Protein AF-A0A356M7Q9-F1 (afdb_monomer_lite)

Secondary structure (DSSP, 8-state):
-HHHHHHHHHHHTTS-HHHHHHHHHHHHHHHHHHHHHHHTTSPP-HHHHHHHHHHH--HHHHHHHHHSS---SS-HHHHHHHHHHHHHHHHHHHHHHHHHHHHHHHH--

Sequence (109 aa):
MELIERYIYAVIRHLPAKQRTDIEKELRSLIEDMLQQRTGGQPPGHEDIEAVLLELGEPGKLADNYRGAARCLIGPRYFDTYWLILRIALLASGFGILLATAISLAVNP

Radius of gyration: 26.54 Å; chains: 1; bounding box: 59×28×71 Å

Structure (mmCIF, N/CA/C/O backbone):
data_AF-A0A356M7Q9-F1
#
_entry.id   AF-A0A356M7Q9-F1
#
loop_
_atom_site.group_PDB
_atom_site.id
_atom_site.type_symbol
_atom_site.label_atom_id
_atom_site.labe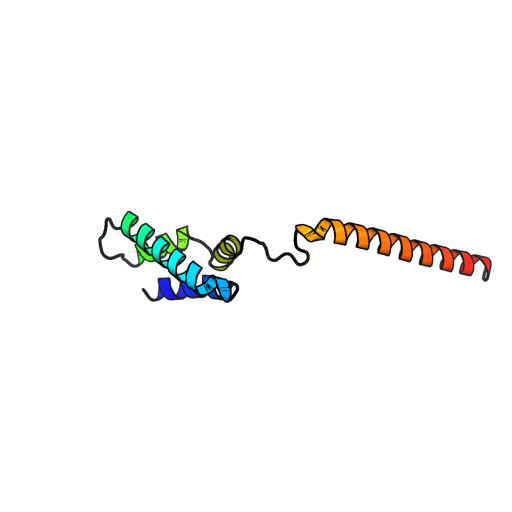l_alt_id
_atom_site.label_comp_id
_atom_site.label_asym_id
_atom_site.label_entity_id
_atom_site.label_seq_id
_atom_site.pdbx_PDB_ins_code
_atom_site.Cartn_x
_atom_site.Cartn_y
_atom_site.Cartn_z
_atom_site.occupancy
_atom_site.B_iso_or_equiv
_atom_site.auth_seq_id
_atom_site.auth_comp_id
_atom_site.auth_asym_id
_atom_site.auth_atom_id
_atom_site.pdbx_PDB_model_num
ATOM 1 N N . MET A 1 1 ? -10.288 -5.749 23.320 1.00 67.88 1 MET A N 1
ATOM 2 C CA . MET A 1 1 ? -9.343 -4.634 23.085 1.00 67.88 1 MET A CA 1
ATOM 3 C C . MET A 1 1 ? -8.025 -5.088 22.461 1.00 67.88 1 MET A C 1
ATOM 5 O O . MET A 1 1 ? -7.662 -4.509 21.452 1.00 67.88 1 MET A O 1
ATOM 9 N N . GLU A 1 2 ? -7.339 -6.129 22.959 1.00 87.62 2 GLU A N 1
ATOM 10 C CA . GLU A 1 2 ? -6.043 -6.575 22.383 1.00 87.62 2 GLU A CA 1
ATOM 11 C C . GLU A 1 2 ? -6.117 -6.925 20.882 1.00 87.62 2 GLU A C 1
ATOM 13 O O . GLU A 1 2 ? -5.275 -6.473 20.113 1.00 87.62 2 GLU A O 1
ATOM 18 N N . LEU A 1 3 ? -7.181 -7.608 20.439 1.00 92.25 3 LEU A N 1
ATOM 19 C CA . LEU A 1 3 ? -7.413 -7.916 19.019 1.00 92.25 3 LEU A CA 1
ATOM 20 C C . LEU A 1 3 ? -7.503 -6.675 18.123 1.00 92.25 3 LEU A C 1
ATOM 22 O O . LEU A 1 3 ? -6.954 -6.680 17.024 1.00 92.25 3 LEU A O 1
ATOM 26 N N . ILE A 1 4 ? -8.169 -5.619 18.598 1.00 93.81 4 ILE A N 1
ATOM 27 C CA . ILE A 1 4 ? -8.317 -4.358 17.861 1.00 93.81 4 ILE A CA 1
ATOM 28 C C . ILE A 1 4 ? -6.945 -3.706 17.701 1.00 93.81 4 ILE A C 1
ATOM 30 O O . ILE A 1 4 ? -6.555 -3.373 16.587 1.00 93.81 4 ILE A O 1
ATOM 34 N N . GLU A 1 5 ? -6.171 -3.605 18.785 1.00 94.81 5 GLU A N 1
ATOM 35 C CA . GLU A 1 5 ? -4.811 -3.055 18.733 1.00 94.81 5 GLU A CA 1
ATOM 36 C C . GLU A 1 5 ? -3.915 -3.847 17.782 1.00 94.81 5 GLU A C 1
ATOM 38 O O . GLU A 1 5 ? -3.178 -3.278 16.976 1.00 94.81 5 GLU A O 1
ATOM 43 N N . ARG A 1 6 ? -4.006 -5.179 17.828 1.00 94.81 6 ARG A N 1
ATOM 44 C CA . ARG A 1 6 ? -3.208 -6.052 16.971 1.00 94.81 6 ARG A CA 1
ATOM 45 C C . ARG A 1 6 ? -3.598 -5.919 15.503 1.00 94.81 6 ARG A C 1
ATOM 47 O O . ARG A 1 6 ? -2.720 -5.947 14.639 1.00 94.81 6 ARG A O 1
ATOM 54 N N . TYR A 1 7 ? -4.888 -5.750 15.224 1.00 95.75 7 TYR A N 1
ATOM 55 C CA . TYR A 1 7 ? -5.400 -5.493 13.884 1.00 95.75 7 TYR A CA 1
ATOM 56 C C . TYR A 1 7 ? -4.930 -4.133 13.360 1.00 95.75 7 TYR A C 1
ATOM 58 O O . TYR A 1 7 ? -4.328 -4.067 12.289 1.00 95.75 7 TYR A O 1
ATOM 66 N N . ILE A 1 8 ? -5.111 -3.065 14.143 1.00 96.25 8 ILE A N 1
ATOM 67 C CA . ILE A 1 8 ? -4.654 -1.712 13.804 1.00 96.25 8 ILE A CA 1
ATOM 68 C C . ILE A 1 8 ? -3.149 -1.723 13.525 1.00 96.25 8 ILE A C 1
ATOM 70 O O . ILE A 1 8 ? -2.711 -1.259 12.470 1.00 96.25 8 ILE A O 1
ATOM 74 N N . TYR A 1 9 ? -2.355 -2.337 14.406 1.00 95.50 9 TYR A N 1
ATOM 75 C CA . TYR A 1 9 ? -0.917 -2.494 14.211 1.00 95.50 9 TYR A CA 1
ATOM 76 C C . TYR A 1 9 ? -0.584 -3.228 12.902 1.00 95.50 9 TYR A C 1
ATOM 78 O O . TYR A 1 9 ? 0.308 -2.812 12.151 1.00 95.50 9 TYR A O 1
ATOM 86 N N . ALA A 1 10 ? -1.310 -4.310 12.601 1.00 95.31 10 ALA A N 1
ATOM 87 C CA . ALA A 1 10 ? -1.135 -5.073 11.373 1.00 95.31 10 ALA A CA 1
ATOM 88 C C . ALA A 1 10 ? -1.434 -4.243 10.116 1.00 95.31 10 ALA A C 1
ATOM 90 O O . ALA A 1 10 ? -0.753 -4.445 9.114 1.00 95.31 10 ALA A O 1
ATOM 91 N N . VAL A 1 11 ? -2.367 -3.288 10.165 1.00 94.75 11 VAL A N 1
ATOM 92 C CA . VAL A 1 11 ? -2.626 -2.343 9.065 1.00 94.75 11 VAL A CA 1
ATOM 93 C C . VAL A 1 11 ? -1.501 -1.306 8.972 1.00 94.75 11 VAL A C 1
ATOM 95 O O . VAL A 1 11 ? -0.826 -1.198 7.944 1.00 94.75 11 VAL A O 1
ATOM 98 N N . ILE A 1 12 ? -1.220 -0.569 10.053 1.00 94.44 12 ILE A N 1
ATOM 99 C CA . ILE A 1 12 ? -0.312 0.592 10.008 1.00 94.44 12 ILE A CA 1
ATOM 100 C C . ILE A 1 12 ? 1.153 0.212 9.773 1.00 94.44 12 ILE A C 1
ATOM 102 O O . ILE A 1 12 ? 1.904 0.995 9.182 1.00 94.44 12 ILE A O 1
ATOM 106 N N . ARG A 1 13 ? 1.592 -0.999 10.160 1.00 92.38 13 ARG A N 1
ATOM 107 C CA . ARG A 1 13 ? 2.961 -1.470 9.865 1.00 92.38 13 ARG A CA 1
ATOM 108 C C . ARG A 1 13 ? 3.225 -1.524 8.360 1.00 92.38 13 ARG A C 1
ATOM 110 O O . ARG A 1 13 ? 4.370 -1.394 7.926 1.00 92.38 13 ARG A O 1
ATOM 117 N N . HIS A 1 14 ? 2.167 -1.701 7.568 1.00 87.06 14 HIS A N 1
ATOM 118 C CA . HIS A 1 14 ? 2.235 -1.713 6.120 1.00 87.06 14 HIS A CA 1
ATOM 119 C C . HIS A 1 14 ? 2.170 -0.313 5.515 1.00 87.06 14 HIS A C 1
ATOM 121 O O . HIS A 1 14 ? 2.342 -0.234 4.311 1.00 87.06 14 HIS A O 1
ATOM 127 N N . LEU A 1 15 ? 2.012 0.774 6.275 1.00 88.69 15 LEU A N 1
ATOM 128 C CA . LEU A 1 15 ? 1.905 2.139 5.745 1.00 88.69 15 LEU A CA 1
ATOM 129 C C . LEU A 1 15 ? 3.226 2.932 5.842 1.00 88.69 15 LEU A C 1
ATOM 131 O O . LEU A 1 15 ? 4.076 2.626 6.694 1.00 88.69 15 LEU A O 1
ATOM 135 N N . PRO A 1 16 ? 3.427 3.965 4.993 1.00 87.00 16 PRO A N 1
ATOM 136 C CA . PRO A 1 16 ? 4.531 4.917 5.130 1.00 87.00 16 PRO A CA 1
ATOM 137 C C . PRO A 1 16 ? 4.461 5.669 6.465 1.00 87.00 16 PRO A C 1
ATOM 139 O O . PRO A 1 16 ? 3.385 6.093 6.875 1.00 87.00 16 PRO A O 1
ATOM 142 N N . ALA A 1 17 ? 5.609 5.903 7.113 1.00 86.50 17 ALA A N 1
ATOM 143 C CA . ALA A 1 17 ? 5.675 6.492 8.459 1.00 86.50 17 ALA A CA 1
ATOM 144 C C . ALA A 1 17 ? 4.887 7.806 8.612 1.00 86.50 17 ALA A C 1
ATOM 146 O O . ALA A 1 17 ? 4.260 8.020 9.641 1.00 86.50 17 ALA A O 1
ATOM 147 N N . LYS A 1 18 ? 4.870 8.643 7.565 1.00 86.38 18 LYS A N 1
ATOM 148 C CA . LYS A 1 18 ? 4.171 9.937 7.558 1.00 86.38 18 LYS A CA 1
ATOM 149 C C . LYS A 1 18 ? 2.651 9.833 7.722 1.00 86.38 18 LYS A C 1
ATOM 151 O O . LYS A 1 18 ? 2.060 10.791 8.186 1.00 86.38 18 LYS A O 1
ATOM 156 N N . GLN A 1 19 ? 2.037 8.718 7.323 1.00 87.31 19 GLN A N 1
ATOM 157 C CA . GLN A 1 19 ? 0.579 8.536 7.344 1.00 87.31 19 GLN A CA 1
ATOM 158 C C . GLN A 1 19 ? 0.105 7.653 8.506 1.00 87.31 19 GLN A C 1
ATOM 160 O O . GLN A 1 19 ? -1.089 7.579 8.764 1.00 87.31 19 GLN A O 1
ATOM 165 N N . ARG A 1 20 ? 1.016 6.969 9.216 1.00 92.31 20 ARG A N 1
ATOM 166 C CA . ARG A 1 20 ? 0.645 5.963 10.228 1.00 92.31 20 ARG A CA 1
ATOM 167 C C . ARG A 1 20 ? -0.243 6.531 11.325 1.00 92.31 20 ARG A C 1
ATOM 169 O O . ARG A 1 20 ? -1.269 5.936 11.604 1.00 92.31 20 ARG A O 1
ATOM 176 N N . THR A 1 21 ? 0.141 7.664 11.907 1.00 94.00 21 THR A N 1
ATOM 177 C CA . THR A 1 21 ? -0.568 8.260 13.048 1.00 94.00 21 THR A CA 1
ATOM 178 C C . THR A 1 21 ? -1.980 8.712 12.689 1.00 94.00 21 THR A C 1
ATOM 180 O O . THR A 1 21 ? -2.896 8.555 13.491 1.00 94.00 21 THR A O 1
ATOM 183 N N . ASP A 1 22 ? -2.160 9.272 11.493 1.00 93.88 22 ASP A N 1
ATOM 184 C CA . ASP A 1 22 ? -3.463 9.772 11.053 1.00 93.88 22 ASP A CA 1
ATOM 185 C C . ASP A 1 22 ? -4.396 8.603 10.724 1.00 93.88 22 ASP A C 1
ATOM 187 O O . ASP A 1 22 ? -5.506 8.539 11.250 1.00 93.88 22 ASP A O 1
ATOM 191 N N . ILE A 1 23 ? -3.901 7.619 9.962 1.00 94.12 23 ILE A N 1
ATOM 192 C CA . ILE A 1 23 ? -4.670 6.415 9.625 1.00 94.12 23 ILE A CA 1
ATOM 193 C C . ILE A 1 23 ? -4.962 5.560 10.864 1.00 94.12 23 ILE A C 1
ATOM 195 O O . ILE A 1 23 ? -6.022 4.954 10.949 1.00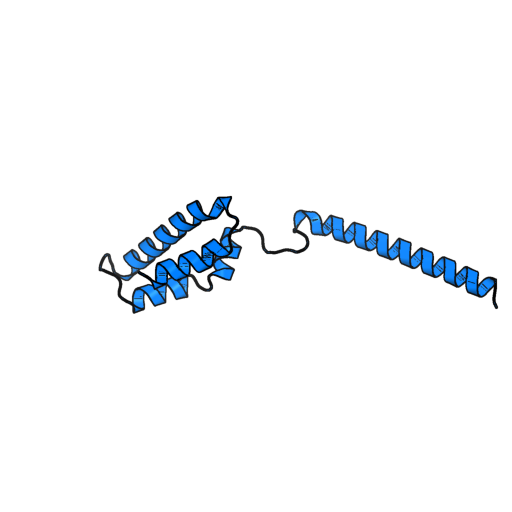 94.12 23 ILE A O 1
ATOM 199 N N . GLU A 1 24 ? -4.066 5.514 11.853 1.00 95.75 24 GLU A N 1
ATOM 200 C CA . GLU A 1 24 ? -4.319 4.824 13.122 1.00 95.75 24 GLU A CA 1
ATOM 201 C C . GLU A 1 24 ? -5.544 5.398 13.842 1.00 95.75 24 GLU A C 1
ATOM 203 O O . GLU A 1 24 ? -6.411 4.646 14.287 1.00 95.75 24 GLU A O 1
ATOM 208 N N . LYS A 1 25 ? -5.626 6.730 13.943 1.00 96.12 25 LYS A N 1
ATOM 209 C CA . LYS A 1 25 ? -6.755 7.417 14.583 1.00 96.12 25 LYS A CA 1
ATOM 210 C C . LYS A 1 25 ? -8.045 7.228 13.798 1.00 96.12 25 LYS A C 1
ATOM 212 O O . LYS A 1 25 ? -9.075 6.939 14.397 1.00 96.12 25 LYS A O 1
ATOM 217 N N . GLU A 1 26 ? -7.977 7.371 12.478 1.00 95.69 26 GLU A N 1
ATOM 218 C CA . GLU A 1 26 ? -9.122 7.173 11.589 1.00 95.69 26 GLU A CA 1
ATOM 219 C C . GLU A 1 26 ? -9.667 5.744 11.700 1.00 95.69 26 GLU A C 1
ATOM 221 O O . GLU A 1 26 ? -10.855 5.552 11.944 1.00 95.69 26 GLU A O 1
ATOM 226 N N . LEU A 1 27 ? -8.790 4.740 11.605 1.00 96.25 27 LEU A N 1
ATOM 227 C CA . LEU A 1 27 ? -9.170 3.333 11.692 1.00 96.25 27 LEU A CA 1
ATOM 228 C C . LEU A 1 27 ? -9.759 2.983 13.062 1.00 96.25 27 LEU A C 1
ATOM 230 O O . LEU A 1 27 ? -10.712 2.212 13.142 1.00 96.25 27 LEU A O 1
ATOM 234 N N . ARG A 1 28 ? -9.215 3.556 14.141 1.00 96.12 28 ARG A N 1
ATOM 235 C CA . ARG A 1 28 ? -9.755 3.377 15.491 1.00 96.12 28 ARG A CA 1
ATOM 236 C C . ARG A 1 28 ? -11.161 3.958 15.613 1.00 96.12 28 ARG A C 1
ATOM 238 O O . ARG A 1 28 ? -12.046 3.246 16.071 1.00 96.12 28 ARG A O 1
ATOM 245 N N . SER A 1 29 ? -11.364 5.193 15.148 1.00 96.44 29 SER A N 1
ATOM 246 C CA . SER A 1 29 ? -12.686 5.832 15.127 1.00 96.44 29 SER A CA 1
ATOM 247 C C . SER A 1 29 ? -13.685 4.992 14.334 1.00 96.44 29 SER A C 1
ATOM 249 O O . SER A 1 29 ? -14.783 4.733 14.803 1.00 96.44 29 SER A O 1
ATOM 251 N N . LEU A 1 30 ? -13.274 4.486 13.171 1.00 96.31 30 LEU A N 1
ATOM 252 C CA . LEU A 1 30 ? -14.126 3.665 12.320 1.00 96.31 30 LEU A CA 1
ATOM 253 C C . LEU A 1 30 ? -14.525 2.341 12.993 1.00 96.31 30 LEU A C 1
ATOM 255 O O . LEU A 1 30 ? -15.682 1.936 12.916 1.00 96.31 30 LEU A O 1
ATOM 259 N N . ILE A 1 31 ? -13.595 1.671 13.681 1.00 95.75 31 ILE A N 1
ATOM 260 C CA . ILE A 1 31 ? -13.900 0.451 14.446 1.00 95.75 31 ILE A CA 1
ATOM 261 C C . ILE A 1 31 ? -14.866 0.759 15.596 1.00 95.75 31 ILE A C 1
ATOM 263 O O . ILE A 1 31 ? -15.799 -0.009 15.826 1.00 95.75 31 ILE A O 1
ATOM 267 N N . GLU A 1 32 ? -14.658 1.866 16.311 1.00 94.44 32 GLU A N 1
ATOM 268 C CA . GLU A 1 32 ? -15.542 2.304 17.396 1.00 94.44 32 GLU A CA 1
ATOM 269 C C . GLU A 1 32 ? -16.961 2.588 16.884 1.00 94.44 32 GLU A C 1
ATOM 271 O O . GLU A 1 32 ? -17.921 2.071 17.458 1.00 94.44 32 GLU A O 1
ATOM 276 N N . ASP A 1 33 ? -17.093 3.293 15.759 1.00 95.69 33 ASP A N 1
ATOM 277 C CA . ASP A 1 33 ? -18.380 3.588 15.122 1.00 95.69 33 ASP A CA 1
ATOM 278 C C . ASP A 1 33 ? -19.108 2.302 14.688 1.00 95.69 33 ASP A C 1
ATOM 280 O O . ASP A 1 33 ? -20.299 2.125 14.964 1.00 95.69 33 ASP A O 1
ATOM 284 N N . MET A 1 34 ? -18.392 1.356 14.064 1.00 95.38 34 MET A N 1
ATOM 285 C CA . MET A 1 34 ? -18.956 0.063 13.651 1.00 95.38 34 MET A CA 1
ATOM 286 C C . MET A 1 34 ? -19.420 -0.780 14.845 1.00 95.38 34 MET A C 1
ATOM 288 O O . MET A 1 34 ? -20.486 -1.402 14.797 1.00 95.38 34 MET A O 1
ATOM 292 N N . LEU A 1 35 ? -18.640 -0.801 15.930 1.00 94.81 35 LEU A N 1
ATOM 293 C CA . LEU A 1 35 ? -19.012 -1.503 17.157 1.00 94.81 35 LEU A CA 1
ATOM 294 C C . LEU A 1 35 ? -20.235 -0.856 17.802 1.00 94.81 35 LEU A C 1
ATOM 296 O O . LEU A 1 35 ? -21.173 -1.565 18.158 1.00 94.81 35 LEU A O 1
ATOM 300 N N . GLN A 1 36 ? -20.268 0.474 17.889 1.00 93.38 36 GLN A N 1
ATOM 301 C CA . GLN A 1 36 ? -21.391 1.211 18.458 1.00 93.38 36 GLN A CA 1
ATOM 302 C C . GLN A 1 36 ? -22.684 0.978 17.669 1.00 93.38 36 GLN A C 1
ATOM 304 O O . GLN A 1 36 ? -23.749 0.815 18.271 1.00 93.38 36 GLN A O 1
ATOM 309 N N . GLN A 1 37 ? -22.598 0.906 16.338 1.00 92.94 37 GLN A N 1
ATOM 310 C CA . GLN A 1 37 ? -23.736 0.596 15.476 1.00 92.94 37 GLN A CA 1
ATOM 311 C C . GLN A 1 37 ? -24.266 -0.827 15.701 1.00 92.94 37 GLN A C 1
ATOM 313 O O . GLN A 1 37 ? -25.480 -1.031 15.691 1.00 92.94 37 GLN A O 1
ATOM 318 N N . ARG A 1 38 ? -23.384 -1.809 15.926 1.00 90.81 38 ARG A N 1
ATOM 319 C CA . ARG A 1 38 ? -23.780 -3.205 16.181 1.00 90.81 38 ARG A CA 1
ATOM 320 C C . ARG A 1 38 ? -24.344 -3.417 17.578 1.00 90.81 38 ARG A C 1
ATOM 322 O O . ARG A 1 38 ? -25.346 -4.109 17.727 1.00 90.81 38 ARG A O 1
ATOM 329 N N . THR A 1 39 ? -23.727 -2.824 18.593 1.00 90.94 39 THR A N 1
ATOM 330 C CA . THR A 1 39 ? -24.104 -3.061 19.993 1.00 90.94 39 THR A CA 1
ATOM 331 C C . THR A 1 39 ? -25.155 -2.086 20.510 1.00 90.94 39 THR A C 1
ATOM 333 O O 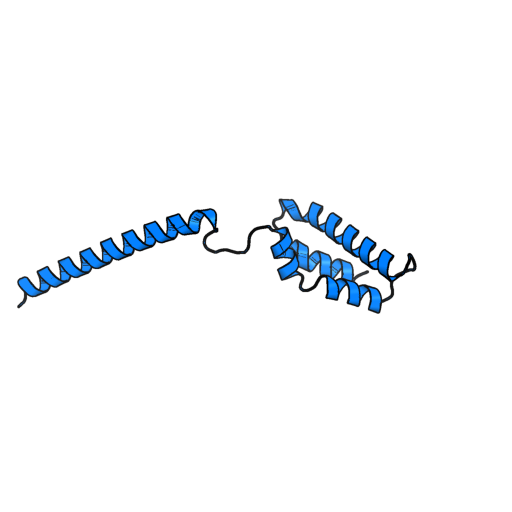. THR A 1 39 ? -25.608 -2.211 21.648 1.00 90.94 39 THR A O 1
ATOM 336 N N . GLY A 1 40 ? -25.527 -1.076 19.715 1.00 86.88 40 GLY A N 1
ATOM 337 C CA . GLY A 1 40 ? -26.433 -0.012 20.144 1.00 86.88 40 GLY A CA 1
ATOM 338 C C . GLY A 1 40 ? -25.883 0.797 21.323 1.00 86.88 40 GLY A C 1
ATOM 339 O O . GLY A 1 40 ? -26.658 1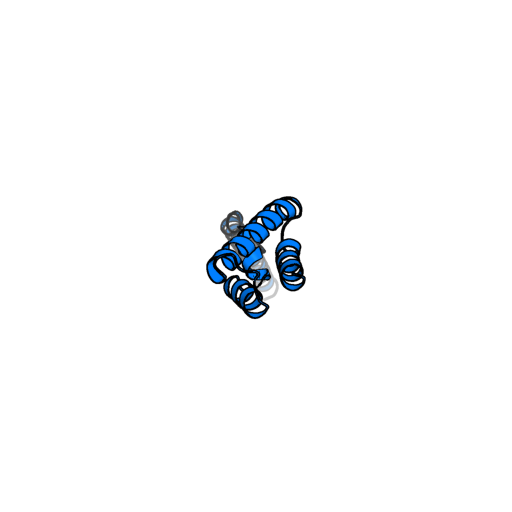.310 22.128 1.00 86.88 40 GLY A O 1
ATOM 340 N N . GLY A 1 41 ? -24.554 0.875 21.461 1.00 79.06 41 GLY A N 1
ATOM 341 C CA . GLY A 1 41 ? -23.876 1.562 22.566 1.00 79.06 41 GLY A CA 1
ATOM 342 C C . GLY A 1 41 ? -23.616 0.707 23.812 1.00 79.06 41 GLY A C 1
ATOM 343 O O . GLY A 1 41 ? -23.141 1.236 24.816 1.00 79.06 41 GLY A O 1
ATOM 344 N N . GLN A 1 42 ? -23.894 -0.600 23.774 1.00 86.56 42 GLN A N 1
ATOM 345 C CA . GLN A 1 42 ? -23.463 -1.536 24.819 1.00 86.56 42 GLN A CA 1
ATOM 346 C C . GLN A 1 42 ? -21.984 -1.933 24.654 1.00 86.56 42 GLN A C 1
ATOM 348 O O . GLN A 1 42 ? -21.444 -1.843 23.546 1.00 86.56 42 GLN A O 1
ATOM 353 N N . PRO A 1 43 ? -21.299 -2.366 25.733 1.00 86.00 43 PRO A N 1
ATOM 354 C CA . PRO A 1 43 ? -19.921 -2.836 25.633 1.00 86.00 43 PRO A CA 1
ATOM 355 C C . PRO A 1 43 ? -19.828 -4.030 24.665 1.00 86.00 43 PRO A C 1
ATOM 357 O O . PRO A 1 43 ? -20.551 -5.009 24.856 1.00 86.00 43 PRO A O 1
ATOM 360 N N . PRO A 1 44 ? -18.953 -3.971 23.644 1.00 88.25 44 PRO A N 1
ATOM 361 C CA . PRO A 1 44 ? -18.870 -5.007 22.624 1.00 88.25 44 PRO A CA 1
ATOM 362 C C . PRO A 1 44 ? -18.325 -6.322 23.174 1.00 88.25 44 PRO A C 1
ATOM 364 O O . PRO A 1 44 ? -17.323 -6.350 23.898 1.00 88.25 44 PRO A O 1
ATOM 367 N N . GLY A 1 45 ? -18.983 -7.417 22.796 1.00 90.69 45 GLY A N 1
ATOM 368 C CA . GLY A 1 45 ? -18.531 -8.773 23.062 1.00 90.69 45 GLY A CA 1
ATOM 369 C C . GLY A 1 45 ? -17.394 -9.200 22.132 1.00 90.69 45 GLY A C 1
ATOM 370 O O . GLY A 1 45 ? -16.985 -8.483 21.218 1.00 90.69 45 GLY A O 1
ATOM 371 N N . HIS A 1 46 ? -16.871 -10.406 22.356 1.00 90.62 46 HIS A N 1
ATOM 372 C CA . HIS A 1 46 ? -15.828 -10.969 21.493 1.00 90.62 46 HIS A CA 1
ATOM 373 C C . HIS A 1 46 ? -16.322 -11.179 20.055 1.00 90.62 46 HIS A C 1
ATOM 375 O O . HIS A 1 46 ? -15.612 -10.837 19.114 1.00 90.62 46 HIS A O 1
ATOM 381 N N . GLU A 1 47 ? -17.554 -11.669 19.904 1.00 91.44 47 GLU A N 1
ATOM 382 C CA . GLU A 1 47 ? -18.186 -11.923 18.605 1.00 91.44 47 GLU A CA 1
ATOM 383 C C . GLU A 1 47 ? -18.417 -10.628 17.814 1.00 91.44 47 GLU A C 1
ATOM 385 O O . GLU A 1 47 ? -18.198 -10.604 16.606 1.00 91.44 47 GLU A O 1
ATOM 390 N N . ASP A 1 48 ? -18.777 -9.528 18.488 1.00 93.31 48 ASP A N 1
ATOM 391 C CA . ASP A 1 48 ? -18.942 -8.219 17.845 1.00 93.31 48 ASP A CA 1
ATOM 392 C C . ASP A 1 48 ? -17.613 -7.705 17.287 1.00 93.31 48 ASP A C 1
ATOM 394 O O . ASP A 1 48 ? -17.545 -7.238 16.149 1.00 93.31 48 ASP A O 1
ATOM 398 N N . ILE A 1 49 ? -16.540 -7.822 18.079 1.00 93.44 49 ILE A N 1
ATOM 399 C CA . ILE A 1 49 ? -15.189 -7.430 17.665 1.00 93.44 49 ILE A CA 1
ATOM 400 C C . ILE A 1 49 ? -14.744 -8.277 16.475 1.00 93.44 49 ILE A C 1
ATOM 402 O O . ILE A 1 49 ? -14.261 -7.732 15.486 1.00 93.44 49 ILE A O 1
ATOM 406 N N . GLU A 1 50 ? -14.909 -9.595 16.550 1.00 93.69 50 GLU A N 1
ATOM 407 C CA . GLU A 1 50 ? -14.532 -10.493 15.463 1.00 93.69 50 GLU A CA 1
ATOM 408 C C . GLU A 1 50 ? -15.322 -10.193 14.184 1.00 93.69 50 GLU A C 1
ATOM 410 O O . GLU A 1 50 ? -14.724 -10.066 13.116 1.00 93.69 50 GLU A O 1
ATOM 415 N N . ALA A 1 51 ? -16.635 -9.980 14.287 1.00 94.25 51 ALA A N 1
ATOM 416 C CA . ALA A 1 51 ? -17.481 -9.633 13.152 1.00 94.25 51 ALA A CA 1
ATOM 417 C C . ALA A 1 51 ? -17.057 -8.315 12.487 1.00 94.25 51 ALA A C 1
ATOM 419 O O . ALA A 1 51 ? -16.962 -8.265 11.262 1.00 94.25 51 ALA A O 1
ATOM 420 N N . VAL A 1 52 ? -16.758 -7.270 13.269 1.00 95.69 52 VAL A N 1
ATOM 421 C CA . VAL A 1 52 ? -16.271 -5.985 12.733 1.00 95.69 52 VAL A CA 1
ATOM 422 C C . VAL A 1 52 ? -14.924 -6.153 12.035 1.00 95.69 52 VAL A C 1
ATOM 424 O O . VAL A 1 52 ? -14.744 -5.672 10.919 1.00 95.69 52 VAL A O 1
ATOM 427 N N . LEU A 1 53 ? -13.974 -6.864 12.647 1.00 94.50 53 LEU A N 1
ATOM 428 C CA . LEU A 1 53 ? -12.658 -7.079 12.040 1.00 94.50 53 LEU A CA 1
ATOM 429 C C . LEU A 1 53 ? -12.739 -7.946 10.771 1.00 94.50 53 LEU A C 1
ATOM 431 O O . LEU A 1 53 ? -12.006 -7.696 9.816 1.00 94.50 53 LEU A O 1
ATOM 435 N N . LEU A 1 54 ? -13.646 -8.926 10.726 1.00 94.69 54 LEU A N 1
ATOM 436 C CA . LEU A 1 54 ? -13.921 -9.722 9.525 1.00 94.69 54 LEU A CA 1
ATOM 437 C C . LEU A 1 54 ? -14.564 -8.888 8.412 1.00 94.69 54 LEU A C 1
ATOM 439 O O . LEU A 1 54 ? -14.226 -9.077 7.245 1.00 94.69 54 LEU A O 1
ATOM 443 N N . GLU A 1 55 ? -15.452 -7.960 8.764 1.00 95.25 55 GLU A N 1
ATOM 444 C CA . GLU A 1 55 ? -16.081 -7.028 7.824 1.00 95.25 55 GLU A CA 1
ATOM 445 C C . GLU A 1 55 ? -15.061 -6.046 7.223 1.00 95.25 55 GLU A C 1
ATOM 447 O O . GLU A 1 55 ? -15.109 -5.762 6.026 1.00 95.25 55 GLU A O 1
ATOM 452 N N . LEU A 1 56 ? -14.078 -5.603 8.015 1.00 95.12 56 LEU A N 1
ATOM 453 C CA . LEU A 1 56 ? -12.938 -4.808 7.535 1.00 95.12 56 LEU A CA 1
ATOM 454 C C . LEU A 1 56 ? -11.971 -5.605 6.649 1.00 95.12 56 LEU A C 1
ATOM 456 O O . LEU A 1 56 ? -11.308 -5.036 5.776 1.00 95.12 56 LEU A O 1
ATOM 460 N N . GLY A 1 57 ? -11.895 -6.918 6.860 1.00 94.19 57 GLY A N 1
ATOM 461 C CA . GLY A 1 57 ? -11.153 -7.847 6.023 1.00 94.19 57 GLY A CA 1
ATOM 462 C C . GLY A 1 57 ? -9.666 -7.959 6.365 1.00 94.19 57 GLY A C 1
ATOM 463 O O . GLY A 1 57 ? -9.235 -7.889 7.511 1.00 94.19 57 GLY A O 1
ATOM 464 N N . GLU A 1 58 ? -8.849 -8.244 5.351 1.00 93.62 58 GLU A N 1
ATOM 465 C CA . GLU A 1 58 ? -7.428 -8.533 5.551 1.00 93.62 58 GLU A CA 1
ATOM 466 C C . GLU A 1 58 ? -6.618 -7.237 5.783 1.00 93.62 58 GLU A C 1
ATOM 468 O O . GLU A 1 58 ? -6.630 -6.361 4.910 1.00 93.62 58 GLU A O 1
ATOM 473 N N . PRO A 1 59 ? -5.817 -7.129 6.866 1.00 93.12 59 PRO A N 1
ATOM 474 C CA . PRO A 1 59 ? -5.080 -5.906 7.200 1.00 93.12 59 PRO A CA 1
ATOM 475 C C . PRO A 1 59 ? -4.172 -5.387 6.079 1.00 93.12 59 PRO A C 1
ATOM 477 O O . PRO A 1 59 ? -4.015 -4.181 5.899 1.00 93.12 59 PRO A O 1
ATOM 480 N N . GLY A 1 60 ? -3.561 -6.300 5.314 1.00 89.19 60 GLY A N 1
ATOM 481 C CA . GLY A 1 60 ? -2.689 -5.953 4.191 1.00 89.19 60 GLY A CA 1
ATOM 482 C C . GLY A 1 60 ? -3.448 -5.297 3.038 1.00 89.19 60 GLY A C 1
ATOM 483 O O . GLY A 1 60 ? -3.008 -4.270 2.529 1.00 89.19 60 GLY A O 1
ATOM 484 N N . LYS A 1 61 ? -4.617 -5.843 2.681 1.00 87.62 61 LYS A N 1
ATOM 485 C CA . LYS A 1 61 ? -5.480 -5.285 1.630 1.00 87.62 61 LYS A CA 1
ATOM 486 C C . LYS A 1 61 ? -6.060 -3.941 2.048 1.00 87.62 61 LYS A C 1
ATOM 488 O O . LYS A 1 61 ? -6.075 -3.006 1.253 1.00 87.62 61 LYS A O 1
ATOM 493 N N . LEU A 1 62 ? -6.472 -3.821 3.310 1.00 91.56 62 LEU A N 1
ATOM 494 C CA . LEU A 1 62 ? -6.954 -2.554 3.849 1.00 91.56 62 LEU A CA 1
ATOM 495 C C . LEU A 1 62 ? -5.849 -1.482 3.834 1.00 91.56 62 LEU A C 1
ATOM 497 O O . LEU A 1 62 ? -6.092 -0.345 3.437 1.00 91.56 62 LEU A O 1
ATOM 501 N N . ALA A 1 63 ? -4.610 -1.847 4.175 1.00 90.50 63 ALA A N 1
ATOM 502 C CA . ALA A 1 63 ? -3.466 -0.940 4.082 1.00 90.50 63 ALA A CA 1
ATOM 503 C C . ALA A 1 63 ? -3.158 -0.500 2.638 1.00 90.50 63 ALA A C 1
ATOM 505 O O . ALA A 1 63 ? -2.737 0.638 2.418 1.00 90.50 63 ALA A O 1
ATOM 506 N N . ASP A 1 64 ? -3.362 -1.374 1.651 1.00 86.50 64 ASP A N 1
ATOM 507 C CA . ASP A 1 64 ? -3.191 -1.021 0.240 1.00 86.50 64 ASP A CA 1
ATOM 508 C C . ASP A 1 64 ? -4.249 -0.003 -0.225 1.00 86.50 64 ASP A C 1
ATOM 510 O O . ASP A 1 64 ? -3.909 0.916 -0.975 1.00 86.50 64 ASP A O 1
ATOM 514 N N . ASN A 1 65 ? -5.482 -0.079 0.296 1.00 85.38 65 ASN A N 1
ATOM 515 C CA . ASN A 1 65 ? -6.517 0.935 0.054 1.00 85.38 65 ASN A CA 1
ATOM 516 C C . ASN A 1 65 ? -6.113 2.304 0.626 1.00 85.38 65 ASN A C 1
ATOM 518 O O . ASN A 1 65 ? -6.196 3.311 -0.077 1.00 85.38 65 ASN A O 1
ATOM 522 N N . TYR A 1 66 ? -5.591 2.346 1.858 1.00 86.81 66 TYR A N 1
ATOM 523 C CA . TYR A 1 66 ? -5.114 3.590 2.482 1.00 86.81 66 TYR A CA 1
ATOM 524 C C . TYR A 1 66 ? -3.897 4.201 1.781 1.00 86.81 66 TYR A C 1
ATOM 526 O O . TYR A 1 66 ? -3.724 5.418 1.765 1.00 86.81 66 TYR A O 1
ATOM 534 N N . ARG A 1 67 ? -3.036 3.376 1.176 1.00 79.62 67 ARG A N 1
ATOM 535 C CA . ARG A 1 67 ? -1.872 3.864 0.426 1.00 79.62 67 ARG A CA 1
ATOM 536 C C . ARG A 1 67 ? -2.237 4.623 -0.845 1.00 79.62 67 ARG A C 1
ATOM 538 O O . ARG A 1 67 ? -1.388 5.360 -1.345 1.00 79.62 67 ARG A O 1
ATOM 545 N N . GLY A 1 68 ? -3.424 4.399 -1.413 1.00 69.31 68 GLY A N 1
ATOM 546 C CA . GLY A 1 68 ? -3.863 5.009 -2.674 1.00 69.31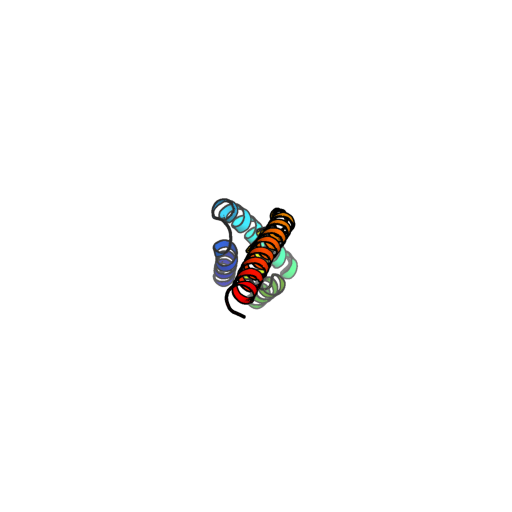 68 GLY A CA 1
ATOM 547 C C . GLY A 1 68 ? -3.049 4.604 -3.914 1.00 69.31 68 GLY A C 1
ATOM 548 O O . GLY A 1 68 ? -3.378 5.006 -5.027 1.00 69.31 68 GLY A O 1
ATOM 549 N N . ALA A 1 69 ? -1.995 3.800 -3.753 1.00 62.56 69 ALA A N 1
ATOM 550 C CA . ALA A 1 69 ? -1.170 3.269 -4.824 1.00 62.56 69 ALA A CA 1
ATOM 551 C C . ALA A 1 69 ? -0.809 1.818 -4.500 1.00 62.56 69 ALA A C 1
ATOM 553 O O . ALA A 1 69 ? -0.141 1.539 -3.498 1.00 62.56 69 ALA A O 1
ATOM 554 N N . ALA A 1 70 ? -1.237 0.897 -5.366 1.00 61.22 70 ALA A N 1
ATOM 555 C CA . ALA A 1 70 ? -0.790 -0.488 -5.322 1.00 61.22 70 ALA A CA 1
ATOM 556 C C . ALA A 1 70 ? 0.748 -0.541 -5.348 1.00 61.22 70 ALA A C 1
ATOM 558 O O . ALA A 1 70 ? 1.404 0.341 -5.915 1.00 61.22 70 ALA A O 1
ATOM 559 N N . ARG A 1 71 ? 1.342 -1.580 -4.747 1.00 62.69 71 ARG A N 1
ATOM 560 C CA . ARG A 1 71 ? 2.783 -1.852 -4.866 1.00 62.69 71 ARG A CA 1
ATOM 561 C C . ARG A 1 71 ? 3.125 -2.200 -6.315 1.00 62.69 71 ARG A C 1
ATOM 563 O O . ARG A 1 71 ? 3.248 -3.364 -6.680 1.00 62.69 71 ARG A O 1
ATOM 570 N N . CYS A 1 72 ? 3.271 -1.187 -7.151 1.00 63.47 72 CYS A N 1
ATOM 571 C CA . CYS A 1 72 ? 3.676 -1.344 -8.532 1.00 63.47 72 CYS A CA 1
ATOM 572 C C . CYS A 1 72 ? 5.198 -1.207 -8.614 1.00 63.47 72 CYS A C 1
ATOM 574 O O . CYS A 1 72 ? 5.754 -0.201 -8.175 1.00 63.47 72 CYS A O 1
ATOM 576 N N . LEU A 1 73 ? 5.869 -2.204 -9.203 1.00 66.75 73 LEU A N 1
ATOM 577 C CA . LEU A 1 73 ? 7.307 -2.141 -9.502 1.00 66.75 73 LEU A CA 1
ATOM 578 C C . LEU A 1 73 ? 7.631 -0.936 -10.405 1.00 66.75 73 LEU A C 1
ATOM 580 O O . LEU A 1 73 ? 8.675 -0.307 -10.270 1.00 66.75 73 LEU A O 1
ATOM 584 N N . ILE A 1 74 ? 6.689 -0.593 -11.286 1.00 73.19 74 ILE A N 1
ATOM 585 C CA . ILE A 1 74 ? 6.682 0.621 -12.097 1.00 73.19 74 ILE A CA 1
ATOM 586 C C . ILE A 1 74 ? 5.330 1.282 -11.863 1.00 73.19 74 ILE A C 1
ATOM 588 O O . ILE A 1 74 ? 4.296 0.724 -12.225 1.00 73.19 74 ILE A O 1
ATOM 592 N N . GLY A 1 75 ? 5.326 2.442 -11.205 1.00 72.19 75 GLY A N 1
ATOM 593 C CA . GLY A 1 75 ? 4.088 3.163 -10.918 1.00 72.19 75 GLY A CA 1
ATOM 594 C C . GLY A 1 75 ? 3.300 3.467 -12.200 1.00 72.19 75 GLY A C 1
ATOM 595 O O . GLY A 1 75 ? 3.922 3.710 -13.237 1.00 72.19 75 GLY A O 1
ATOM 596 N N . PRO A 1 76 ? 1.956 3.516 -12.143 1.00 71.88 76 PRO A N 1
ATOM 597 C CA . PRO A 1 76 ? 1.103 3.678 -13.325 1.00 71.88 76 PRO A CA 1
ATOM 598 C C . PRO A 1 76 ? 1.478 4.900 -14.175 1.00 71.88 76 PRO A C 1
ATOM 600 O O . PRO A 1 76 ? 1.475 4.827 -15.396 1.00 71.88 76 PRO A O 1
ATOM 603 N N . ARG A 1 77 ? 1.927 5.992 -13.543 1.00 77.44 77 ARG A N 1
ATOM 604 C CA . ARG A 1 77 ? 2.419 7.196 -14.235 1.00 77.44 77 ARG A CA 1
ATOM 605 C C . ARG A 1 77 ? 3.649 6.962 -15.128 1.00 77.44 77 ARG A C 1
ATOM 607 O O . ARG A 1 77 ? 3.839 7.697 -16.088 1.00 77.44 77 ARG A O 1
ATOM 614 N N . TYR A 1 78 ? 4.509 6.003 -14.793 1.00 81.38 78 TYR A N 1
ATOM 615 C CA . TYR A 1 78 ? 5.766 5.736 -15.506 1.00 81.38 78 TYR A CA 1
ATOM 616 C C . TYR A 1 78 ? 5.704 4.492 -16.394 1.00 81.38 78 TYR A C 1
ATOM 618 O O . TYR A 1 78 ? 6.671 4.206 -17.099 1.00 81.38 78 TYR A O 1
ATOM 626 N N . PHE A 1 79 ? 4.594 3.754 -16.361 1.00 86.12 79 PHE A N 1
ATOM 627 C CA . PHE A 1 79 ? 4.445 2.500 -17.091 1.00 86.12 79 PHE A CA 1
ATOM 628 C C . PHE A 1 79 ? 4.570 2.697 -18.607 1.00 86.12 79 PHE A C 1
ATOM 630 O O . PHE A 1 79 ? 5.333 1.981 -19.255 1.00 86.12 79 PHE A O 1
ATOM 637 N N . ASP A 1 80 ? 3.925 3.730 -19.154 1.00 87.44 80 ASP A N 1
ATOM 638 C CA . ASP A 1 80 ? 3.984 4.033 -20.589 1.00 87.44 80 ASP A CA 1
ATOM 639 C C . ASP A 1 80 ? 5.402 4.399 -21.041 1.00 87.44 80 ASP A C 1
ATOM 641 O O . ASP A 1 80 ? 5.902 3.896 -22.050 1.00 87.44 80 ASP A O 1
ATOM 645 N N . THR A 1 81 ? 6.095 5.229 -20.255 1.00 91.25 81 THR A N 1
ATOM 646 C CA . THR A 1 81 ? 7.485 5.614 -20.528 1.00 91.25 81 THR A CA 1
ATOM 647 C C . THR A 1 81 ? 8.419 4.411 -20.455 1.00 91.25 81 THR A C 1
ATOM 649 O O . THR A 1 81 ? 9.268 4.237 -21.329 1.00 91.25 81 THR A O 1
ATOM 652 N N . TYR A 1 82 ? 8.255 3.553 -19.443 1.00 91.06 82 TYR A N 1
ATOM 653 C CA . TYR A 1 82 ? 9.018 2.313 -19.324 1.00 91.06 82 TYR A CA 1
ATOM 654 C C . TYR A 1 82 ? 8.822 1.421 -20.554 1.00 91.06 82 TYR A C 1
ATOM 656 O O . TYR A 1 82 ? 9.797 0.933 -21.123 1.00 91.06 82 TYR A O 1
ATOM 664 N N . TRP A 1 83 ? 7.578 1.253 -21.004 1.00 94.12 83 TRP A N 1
ATOM 665 C CA . TRP A 1 83 ? 7.258 0.429 -22.165 1.00 94.12 83 TRP A CA 1
ATOM 666 C C . TRP A 1 83 ? 7.869 0.970 -23.464 1.00 94.12 83 TRP A C 1
ATOM 668 O O . TRP A 1 83 ? 8.373 0.202 -24.288 1.00 94.12 83 TRP A O 1
ATOM 678 N N . LEU A 1 84 ? 7.879 2.294 -23.634 1.00 95.31 84 LEU A N 1
ATOM 679 C CA . LEU A 1 84 ? 8.536 2.954 -24.761 1.00 95.31 84 LEU A CA 1
ATOM 680 C C . LEU A 1 84 ? 10.046 2.689 -24.755 1.00 95.31 84 LEU A C 1
ATOM 682 O O . LEU A 1 84 ? 10.598 2.271 -25.77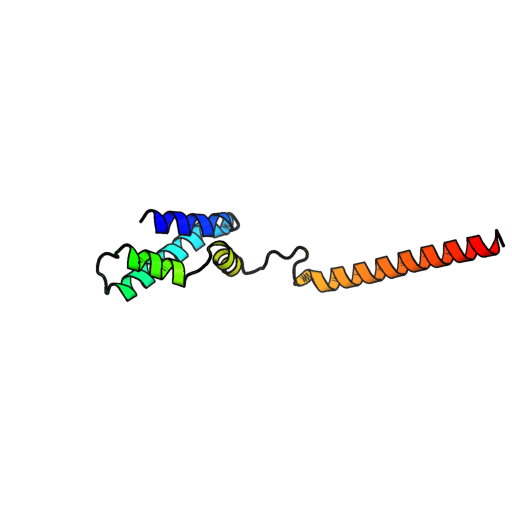3 1.00 95.31 84 LEU A O 1
ATOM 686 N N . ILE A 1 85 ? 10.706 2.878 -23.609 1.00 96.19 85 ILE A N 1
ATOM 687 C CA . ILE A 1 85 ? 12.149 2.636 -23.466 1.00 96.19 85 ILE A CA 1
ATOM 688 C C . ILE A 1 85 ? 12.472 1.163 -23.731 1.00 96.19 85 ILE A C 1
ATOM 690 O O . ILE A 1 85 ? 13.409 0.866 -24.473 1.00 96.19 85 ILE A O 1
ATOM 694 N N . LEU A 1 86 ? 11.674 0.242 -23.185 1.00 95.81 86 LEU A N 1
ATOM 695 C CA . LEU A 1 86 ? 11.844 -1.195 -23.386 1.00 95.81 86 LEU A CA 1
ATOM 696 C C . LEU A 1 86 ? 11.759 -1.567 -24.871 1.00 95.81 86 LEU A C 1
ATOM 698 O O . LEU A 1 86 ? 12.605 -2.308 -25.368 1.00 95.81 86 LEU A O 1
ATOM 702 N N . ARG A 1 87 ? 10.789 -1.010 -25.606 1.00 97.06 87 ARG A N 1
ATOM 703 C CA . ARG A 1 87 ? 10.667 -1.215 -27.057 1.00 97.06 87 ARG A CA 1
ATOM 704 C C . ARG A 1 87 ? 11.892 -0.726 -27.818 1.00 97.06 87 ARG A C 1
ATOM 706 O O . ARG A 1 87 ? 12.403 -1.459 -28.659 1.00 97.06 87 ARG A O 1
ATOM 713 N N . ILE A 1 88 ? 12.374 0.480 -27.521 1.00 97.50 88 ILE A N 1
ATOM 714 C CA . ILE A 1 88 ? 13.564 1.032 -28.181 1.00 97.50 88 ILE A CA 1
ATOM 715 C C . ILE A 1 88 ? 14.788 0.161 -27.888 1.00 97.50 88 ILE A C 1
ATOM 717 O O . ILE A 1 88 ? 15.523 -0.182 -28.811 1.00 97.50 88 ILE A O 1
ATOM 721 N N . ALA A 1 89 ? 14.982 -0.243 -26.631 1.00 97.19 89 ALA A N 1
ATOM 722 C CA . ALA A 1 89 ? 16.099 -1.092 -26.235 1.00 97.19 89 ALA A CA 1
ATOM 723 C C . ALA A 1 89 ? 16.065 -2.453 -26.952 1.00 97.19 89 ALA A C 1
ATOM 725 O O . ALA A 1 89 ? 17.092 -2.902 -27.466 1.00 97.19 89 ALA A O 1
ATOM 726 N N . LEU A 1 90 ? 14.891 -3.088 -27.050 1.00 97.44 90 LEU A N 1
ATOM 727 C CA . LEU A 1 90 ? 14.716 -4.357 -27.766 1.00 97.44 90 LEU A CA 1
ATOM 728 C C . LEU A 1 90 ? 14.975 -4.219 -29.271 1.00 97.44 90 LEU A C 1
ATOM 730 O O . LEU A 1 90 ? 15.645 -5.066 -29.853 1.00 97.44 90 LEU A O 1
ATOM 734 N N . LEU A 1 91 ? 14.500 -3.142 -29.901 1.00 97.69 91 LEU A N 1
ATOM 735 C CA . LEU A 1 91 ? 14.756 -2.894 -31.321 1.00 97.69 91 LEU A CA 1
ATOM 736 C C . LEU A 1 91 ? 16.237 -2.612 -31.595 1.00 97.69 91 LEU A C 1
ATOM 738 O O . LEU A 1 91 ? 16.800 -3.183 -32.523 1.00 97.69 91 LEU A O 1
ATOM 742 N N . ALA A 1 92 ? 16.881 -1.776 -30.780 1.00 97.44 92 ALA A N 1
ATOM 743 C CA . ALA A 1 92 ? 18.292 -1.435 -30.941 1.00 97.44 92 ALA A CA 1
ATOM 744 C C . ALA A 1 92 ? 19.203 -2.657 -30.743 1.00 97.44 92 ALA A C 1
ATOM 746 O O . ALA A 1 92 ? 20.093 -2.909 -31.555 1.00 97.44 92 ALA A O 1
ATOM 747 N N . SER A 1 93 ? 18.955 -3.442 -29.690 1.00 97.06 93 SER A N 1
ATOM 748 C CA . SER A 1 93 ? 19.698 -4.680 -29.424 1.00 97.06 93 SER A CA 1
ATOM 749 C C . SER A 1 93 ? 19.454 -5.736 -30.502 1.00 97.06 93 SER A C 1
ATOM 751 O O . SER A 1 93 ? 20.414 -6.301 -31.022 1.00 97.06 93 SER A O 1
ATOM 753 N N . GLY A 1 94 ? 18.197 -5.951 -30.904 1.00 96.94 94 GLY A N 1
ATOM 754 C CA . GLY A 1 94 ? 17.844 -6.875 -31.981 1.00 96.94 94 GLY A CA 1
ATOM 755 C C . GLY A 1 94 ? 18.485 -6.493 -33.314 1.00 96.94 94 GLY A C 1
ATOM 756 O O . GLY A 1 94 ? 19.054 -7.348 -33.989 1.00 96.94 94 GLY A O 1
ATOM 757 N N . PHE A 1 95 ? 18.470 -5.204 -33.662 1.00 97.44 95 PHE A N 1
ATOM 758 C CA . PHE A 1 95 ? 19.137 -4.693 -34.859 1.00 97.44 95 PHE A CA 1
ATOM 759 C C . PHE A 1 95 ? 20.655 -4.897 -34.801 1.00 97.44 95 PHE A C 1
ATOM 761 O O . PHE A 1 95 ? 21.244 -5.358 -35.775 1.00 97.44 95 PHE A O 1
ATOM 768 N N . GLY A 1 96 ? 21.289 -4.618 -33.658 1.00 96.94 96 GLY A N 1
ATOM 769 C CA . GLY A 1 96 ? 22.724 -4.844 -33.472 1.00 96.94 96 GLY A CA 1
ATOM 770 C C . GLY A 1 96 ? 23.121 -6.314 -33.641 1.00 96.94 96 GLY A C 1
ATOM 771 O O . GLY A 1 96 ? 24.096 -6.611 -34.329 1.00 96.94 96 GLY A O 1
ATOM 772 N N . ILE A 1 97 ? 22.337 -7.238 -33.075 1.00 97.38 97 ILE A N 1
ATOM 773 C CA . ILE A 1 97 ? 22.555 -8.686 -33.219 1.00 97.38 97 ILE A CA 1
ATOM 774 C C . ILE A 1 97 ? 22.367 -9.123 -34.679 1.00 97.38 97 ILE A C 1
ATOM 776 O O . ILE A 1 97 ? 23.202 -9.854 -35.213 1.00 97.38 97 ILE A O 1
ATOM 780 N N . LEU A 1 98 ? 21.309 -8.659 -35.350 1.00 96.88 98 LEU A N 1
ATOM 781 C CA . LEU A 1 98 ? 21.065 -8.943 -36.770 1.00 96.88 98 LEU A CA 1
ATOM 782 C C . LEU A 1 98 ? 22.210 -8.451 -37.659 1.00 96.88 98 LEU A C 1
ATOM 784 O O . LEU A 1 98 ? 22.678 -9.177 -38.531 1.00 96.88 98 LEU A O 1
ATOM 788 N N . LEU A 1 99 ? 22.699 -7.236 -37.415 1.00 97.12 99 LEU A N 1
ATOM 789 C CA . LEU A 1 99 ? 23.805 -6.674 -38.179 1.00 97.12 99 LEU A CA 1
ATOM 790 C C . LEU A 1 99 ? 25.100 -7.468 -37.954 1.00 97.12 99 LEU A C 1
ATOM 792 O O . LEU A 1 99 ? 25.773 -7.831 -38.916 1.00 97.12 99 LEU A O 1
ATOM 796 N N . ALA A 1 100 ? 25.430 -7.784 -36.699 1.00 95.75 100 ALA A N 1
ATOM 797 C CA . ALA A 1 100 ? 26.621 -8.560 -36.363 1.00 95.75 100 ALA A CA 1
ATOM 798 C C . ALA A 1 100 ? 26.586 -9.973 -36.968 1.00 95.75 100 ALA A C 1
ATOM 800 O O . ALA A 1 100 ? 27.585 -10.438 -37.517 1.00 95.75 100 ALA A O 1
ATOM 801 N N . THR A 1 101 ? 25.434 -10.644 -36.912 1.00 95.25 101 THR A N 1
ATOM 802 C CA . THR A 1 101 ? 25.253 -11.982 -37.500 1.00 95.25 101 THR A CA 1
ATOM 803 C C . THR A 1 101 ? 25.343 -11.957 -39.026 1.00 95.25 101 THR A C 1
ATOM 805 O O . THR A 1 101 ? 26.025 -12.805 -39.597 1.00 95.25 101 THR A O 1
ATOM 808 N N . ALA A 1 102 ? 24.754 -10.958 -39.691 1.00 94.75 102 ALA A N 1
ATOM 809 C CA . ALA A 1 102 ? 24.876 -10.782 -41.138 1.00 94.75 102 ALA A CA 1
ATOM 810 C C . ALA A 1 102 ? 26.332 -10.554 -41.579 1.00 94.75 102 ALA A C 1
ATOM 812 O O . ALA A 1 102 ? 26.788 -11.171 -42.540 1.00 94.75 102 ALA A O 1
ATOM 813 N N . ILE A 1 103 ? 27.082 -9.715 -40.852 1.00 95.69 103 ILE A N 1
ATOM 814 C CA . ILE A 1 103 ? 28.514 -9.501 -41.110 1.00 95.69 103 ILE A CA 1
ATOM 815 C C . ILE A 1 103 ? 29.292 -10.804 -40.902 1.00 95.69 103 ILE A C 1
ATOM 817 O O . ILE A 1 103 ? 30.109 -11.167 -41.744 1.00 95.69 103 ILE A O 1
ATOM 821 N N . SER A 1 104 ? 29.025 -11.529 -39.813 1.00 94.44 104 SER A N 1
ATOM 822 C CA . SER A 1 104 ? 29.706 -12.793 -39.517 1.00 94.44 104 SER A CA 1
ATOM 823 C C . SER A 1 104 ? 29.505 -13.832 -40.623 1.00 94.44 104 SER A C 1
ATOM 825 O O . SER A 1 104 ? 30.468 -14.501 -40.980 1.00 94.44 104 SER A O 1
ATOM 827 N N . LEU A 1 105 ? 28.292 -13.948 -41.175 1.00 93.56 105 LEU A N 1
ATOM 828 C CA . LEU A 1 105 ? 27.987 -14.859 -42.286 1.00 93.56 105 LEU A CA 1
ATOM 829 C C . LEU A 1 105 ? 28.649 -14.425 -43.599 1.00 93.56 105 LEU A C 1
ATOM 831 O O . LEU A 1 105 ? 29.079 -15.263 -44.380 1.00 93.56 105 LEU A O 1
ATOM 835 N N . ALA A 1 106 ? 28.740 -13.118 -43.857 1.00 92.50 106 ALA A N 1
ATOM 836 C CA . ALA A 1 106 ? 29.384 -12.611 -45.066 1.00 92.50 106 ALA A CA 1
ATOM 837 C C . ALA A 1 106 ? 30.915 -12.772 -45.033 1.00 92.50 106 ALA A C 1
ATOM 839 O O . ALA A 1 106 ? 31.537 -12.943 -46.079 1.00 92.50 106 ALA A O 1
ATOM 840 N N . VAL A 1 107 ? 31.523 -12.688 -43.843 1.00 93.62 107 VAL A N 1
ATOM 841 C CA . VAL A 1 107 ? 32.978 -12.807 -43.648 1.00 93.62 107 VAL A CA 1
ATOM 842 C C . VAL A 1 107 ? 33.424 -14.268 -43.517 1.00 93.62 107 VAL A C 1
ATOM 844 O O . VAL A 1 107 ? 34.499 -14.606 -44.005 1.00 93.62 107 VAL A O 1
ATOM 847 N N . ASN A 1 108 ? 32.614 -15.128 -42.893 1.00 78.31 108 ASN A N 1
ATOM 848 C CA . ASN A 1 108 ? 32.852 -16.570 -42.778 1.00 78.31 108 ASN A CA 1
ATOM 849 C C . ASN A 1 108 ? 31.685 -17.338 -43.431 1.00 78.31 108 ASN A C 1
ATOM 851 O O . ASN A 1 108 ? 30.741 -17.683 -42.712 1.00 78.31 108 ASN A O 1
ATOM 855 N N . PRO A 1 109 ? 31.712 -17.548 -44.763 1.00 65.38 109 PRO A N 1
ATOM 856 C CA . PRO A 1 109 ? 30.679 -18.310 -45.462 1.00 65.38 109 PRO A CA 1
ATOM 857 C C . PRO A 1 109 ? 30.665 -19.796 -45.076 1.00 65.38 109 PRO A C 1
ATOM 859 O O . PRO A 1 109 ? 31.735 -20.336 -44.706 1.00 65.38 109 PRO A O 1
#

Foldseek 3Di:
DVVLVVLLCLQLVLADPVCSVVVSVVSVVVLVVQLCVVVVNDDHDPVSSVVSSVVCPDSNVNSCVVRVFHPDPAGPVCPVVVVVVVVVVCVVVVVVVVVVVVVVVVVPD

pLDDT: mean 89.91, std 8.94, range [61.22, 97.69]